Protein AF-A0AA46KGK0-F1 (afdb_monomer)

Sequence (86 aa):
MNMNSLLSFDSFITPRVITIIYWLSLFAVFVGGISVMFSGMGAAGFFAGLMVMVFGAISVRVYCELIMVIFRNNKYLKTISEKSQL

Structure (mmCIF, N/CA/C/O backbone):
data_AF-A0AA46KGK0-F1
#
_entry.id   AF-A0AA46KGK0-F1
#
loop_
_atom_site.group_PDB
_atom_site.id
_atom_site.type_symbol
_atom_site.label_atom_id
_atom_site.label_alt_id
_atom_site.label_comp_id
_atom_site.label_asym_id
_atom_site.label_entity_id
_atom_site.label_seq_id
_atom_site.pdbx_PDB_ins_code
_atom_site.Cartn_x
_atom_site.Cartn_y
_atom_site.Cartn_z
_atom_site.occupancy
_atom_site.B_iso_or_equiv
_atom_site.auth_seq_id
_atom_site.auth_comp_id
_atom_site.auth_asym_id
_atom_site.auth_atom_id
_atom_site.pdbx_PDB_model_num
ATOM 1 N N . MET A 1 1 ? -34.037 -11.096 2.007 1.00 41.59 1 MET A N 1
ATOM 2 C CA . MET A 1 1 ? -32.623 -11.402 2.321 1.00 41.59 1 MET A CA 1
ATOM 3 C C . MET A 1 1 ? -32.037 -10.175 2.999 1.00 41.59 1 MET A C 1
ATOM 5 O O . MET A 1 1 ? -31.995 -9.120 2.387 1.00 41.59 1 MET A O 1
ATOM 9 N N . ASN A 1 2 ? -31.773 -10.268 4.303 1.00 34.53 2 ASN A N 1
ATOM 10 C CA . ASN A 1 2 ? -31.575 -9.114 5.183 1.00 34.53 2 ASN A CA 1
ATOM 11 C C . ASN A 1 2 ? -30.113 -8.631 5.121 1.00 34.53 2 ASN A C 1
ATOM 13 O O . ASN A 1 2 ? -29.212 -9.356 5.530 1.00 34.53 2 ASN A O 1
ATOM 17 N N . MET A 1 3 ? -29.885 -7.416 4.615 1.00 54.47 3 MET A N 1
ATOM 18 C CA . MET A 1 3 ? -28.561 -6.817 4.356 1.00 54.47 3 MET A CA 1
ATOM 19 C C . MET A 1 3 ? -27.874 -6.240 5.610 1.00 54.47 3 MET A C 1
ATOM 21 O O . MET A 1 3 ? -26.930 -5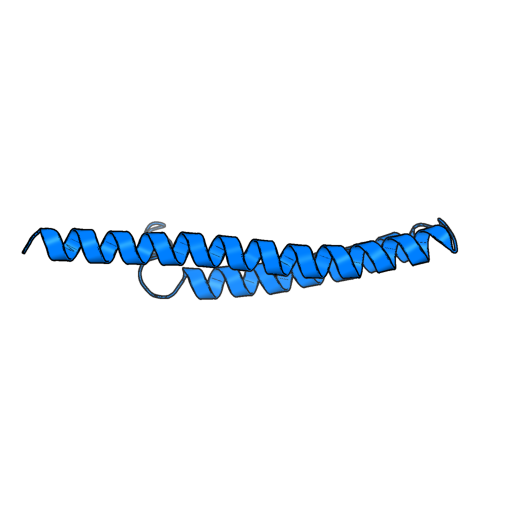.466 5.504 1.00 54.47 3 MET A O 1
ATOM 25 N N . ASN A 1 4 ? -28.325 -6.622 6.806 1.00 50.69 4 ASN A N 1
ATOM 26 C CA . ASN A 1 4 ? -27.915 -5.990 8.064 1.00 50.69 4 ASN A CA 1
ATOM 27 C C . ASN A 1 4 ? -26.955 -6.844 8.913 1.00 50.69 4 ASN A C 1
ATOM 29 O O . ASN A 1 4 ? -26.436 -6.364 9.914 1.00 50.69 4 ASN A O 1
ATOM 33 N N . SER A 1 5 ? -26.667 -8.088 8.513 1.00 47.53 5 SER A N 1
ATOM 34 C CA . SER A 1 5 ? -25.735 -8.976 9.231 1.00 47.53 5 SER A CA 1
ATOM 35 C C . SER A 1 5 ? -24.283 -8.887 8.747 1.00 47.53 5 SER A C 1
ATOM 37 O O . SER A 1 5 ? -23.382 -9.369 9.427 1.00 47.53 5 SER A O 1
ATOM 39 N N . LEU A 1 6 ? -24.020 -8.217 7.616 1.00 51.94 6 LEU A N 1
ATOM 40 C CA . LEU A 1 6 ? -22.649 -7.895 7.182 1.00 51.94 6 LEU A CA 1
ATOM 41 C C . LEU A 1 6 ? -22.041 -6.715 7.962 1.00 51.94 6 LEU A C 1
ATOM 43 O O . LEU A 1 6 ? -20.833 -6.497 7.907 1.00 51.94 6 LEU A O 1
ATOM 47 N N . LEU A 1 7 ? -22.867 -5.987 8.722 1.00 54.53 7 LEU A N 1
ATOM 48 C CA . LEU A 1 7 ? -22.461 -4.891 9.609 1.00 54.53 7 LEU A CA 1
ATOM 49 C C . LEU A 1 7 ? -22.287 -5.333 11.071 1.00 54.53 7 LEU A C 1
ATOM 51 O O . LEU A 1 7 ? -22.018 -4.506 11.938 1.00 54.53 7 LEU A O 1
ATOM 55 N N . SER A 1 8 ? -22.365 -6.635 11.361 1.00 49.75 8 SER A N 1
ATOM 56 C CA . SER A 1 8 ? -21.968 -7.209 12.653 1.00 49.75 8 SER A CA 1
ATOM 57 C C . SER A 1 8 ? -20.437 -7.323 12.728 1.00 49.75 8 SER A C 1
ATOM 59 O O . SER A 1 8 ? -19.870 -8.406 12.838 1.00 49.75 8 SER A O 1
ATOM 61 N N . PHE A 1 9 ? -19.759 -6.178 12.625 1.00 52.19 9 PHE A N 1
ATOM 62 C CA . PHE A 1 9 ? -18.306 -5.995 12.516 1.00 52.19 9 PHE A CA 1
ATOM 63 C C . PHE A 1 9 ? -17.531 -6.252 13.823 1.00 52.19 9 PHE A C 1
ATOM 65 O O . PHE A 1 9 ? -16.437 -5.721 14.012 1.00 52.19 9 PHE A O 1
ATOM 72 N N . ASP A 1 10 ? -18.087 -7.010 14.768 1.00 56.00 10 ASP A N 1
ATOM 73 C CA . ASP A 1 10 ? -17.725 -6.778 16.166 1.00 56.00 10 ASP A CA 1
ATOM 74 C C . 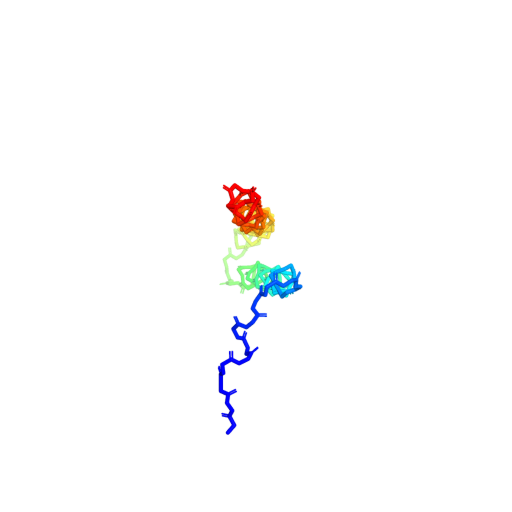ASP A 1 10 ? -16.489 -7.559 16.651 1.00 56.00 10 ASP A C 1
ATOM 76 O O . ASP A 1 10 ? -15.654 -6.982 17.345 1.00 56.00 10 ASP A O 1
ATOM 80 N N . SER A 1 11 ? -16.212 -8.793 16.203 1.00 48.31 11 SER A N 1
ATOM 81 C CA . SER A 1 11 ? -15.088 -9.538 16.816 1.00 48.31 11 SER A CA 1
ATOM 82 C C . SER A 1 11 ? -13.930 -9.955 15.900 1.00 48.31 11 SER A C 1
ATOM 84 O O . SER A 1 11 ? -12.786 -9.904 16.344 1.00 48.31 11 SER A O 1
ATOM 86 N N . PHE A 1 12 ? -14.130 -10.198 14.597 1.00 52.59 12 PHE A N 1
ATOM 87 C CA . PHE A 1 12 ? -13.048 -10.762 13.754 1.00 52.59 12 PHE A CA 1
ATOM 88 C C . PHE A 1 12 ? -12.895 -10.179 12.338 1.00 52.59 12 PHE A C 1
ATOM 90 O O . PHE A 1 12 ? -11.964 -10.546 11.621 1.00 52.59 12 PHE A O 1
ATOM 97 N N . ILE A 1 13 ? -13.769 -9.261 11.917 1.00 62.00 13 ILE A N 1
ATOM 98 C CA . ILE A 1 13 ? -13.822 -8.814 10.514 1.00 62.00 13 ILE A CA 1
ATOM 99 C C . ILE A 1 13 ? -12.729 -7.784 10.204 1.00 62.00 13 ILE A C 1
ATOM 101 O O . ILE A 1 13 ? -12.034 -7.917 9.201 1.00 62.00 13 ILE A O 1
ATOM 105 N N . THR A 1 14 ? -12.498 -6.811 11.086 1.00 71.50 14 THR A N 1
ATOM 106 C CA . THR A 1 14 ? -11.508 -5.744 10.874 1.00 71.50 14 THR A CA 1
ATOM 107 C C . THR A 1 14 ? -10.090 -6.240 10.542 1.00 71.50 14 THR A C 1
ATOM 109 O O . THR A 1 14 ? -9.562 -5.812 9.516 1.00 71.50 14 THR A O 1
ATOM 112 N N . PRO A 1 15 ? -9.461 -7.158 11.311 1.00 68.38 15 PRO A N 1
ATOM 113 C CA . PRO A 1 15 ? -8.117 -7.636 10.967 1.00 68.38 15 PRO A CA 1
ATOM 114 C C . PRO A 1 15 ? -8.084 -8.416 9.640 1.00 68.38 15 PRO A C 1
ATOM 116 O O . PRO A 1 15 ? -7.122 -8.311 8.877 1.00 68.38 15 PRO A O 1
ATOM 119 N N . ARG A 1 16 ? -9.149 -9.160 9.315 1.00 77.88 16 ARG A N 1
ATOM 120 C CA . ARG A 1 16 ? -9.244 -9.946 8.074 1.00 77.88 16 ARG A CA 1
ATOM 121 C C . ARG A 1 16 ? -9.471 -9.075 6.833 1.00 77.88 16 ARG A C 1
ATOM 123 O O . ARG A 1 16 ? -8.937 -9.363 5.771 1.00 77.88 16 ARG A O 1
ATOM 130 N N . VAL A 1 17 ? -10.230 -7.990 6.959 1.00 83.00 17 VAL A N 1
ATOM 131 C CA . VAL A 1 17 ? -10.451 -7.031 5.865 1.00 83.00 17 VAL A CA 1
ATOM 132 C C . VAL A 1 17 ? -9.174 -6.246 5.563 1.00 83.00 17 VAL A C 1
ATOM 134 O O . VAL A 1 17 ? -8.800 -6.118 4.399 1.00 83.00 17 VAL A O 1
ATOM 137 N N . ILE A 1 18 ? -8.460 -5.776 6.593 1.00 83.12 18 ILE A N 1
ATOM 138 C CA . ILE A 1 18 ? -7.212 -5.021 6.399 1.00 83.12 18 ILE A CA 1
ATOM 139 C C . ILE A 1 18 ? -6.138 -5.890 5.735 1.00 83.12 18 ILE A C 1
ATOM 141 O O . ILE A 1 18 ? -5.429 -5.413 4.856 1.00 83.12 18 ILE A O 1
ATOM 145 N N . THR A 1 19 ? -6.044 -7.174 6.089 1.00 84.25 19 THR A N 1
ATOM 146 C CA . THR A 1 19 ? -5.093 -8.099 5.446 1.00 84.25 19 THR A CA 1
ATOM 147 C C . THR A 1 19 ? -5.390 -8.323 3.958 1.00 84.25 19 THR A C 1
ATOM 149 O O . THR A 1 19 ? -4.452 -8.380 3.164 1.00 84.25 19 THR A O 1
ATOM 152 N N . ILE A 1 20 ? -6.664 -8.362 3.549 1.00 87.62 20 ILE A N 1
ATOM 153 C CA . ILE A 1 20 ? -7.054 -8.415 2.126 1.00 87.62 20 ILE A CA 1
ATOM 154 C C . ILE A 1 20 ? -6.649 -7.121 1.404 1.00 87.62 20 ILE A C 1
ATOM 156 O O . ILE A 1 20 ? -6.035 -7.177 0.338 1.00 87.62 20 ILE A O 1
ATOM 160 N N . ILE A 1 21 ? -6.943 -5.957 1.996 1.00 89.00 21 ILE A N 1
ATOM 161 C CA . ILE A 1 21 ? -6.582 -4.648 1.427 1.00 89.00 21 ILE A CA 1
ATOM 162 C C . ILE A 1 21 ? -5.061 -4.495 1.318 1.00 89.00 21 ILE A C 1
ATOM 164 O O . ILE A 1 21 ? -4.578 -3.984 0.309 1.00 89.00 21 ILE A O 1
ATOM 168 N N . TYR A 1 22 ? -4.303 -4.961 2.314 1.00 89.12 22 TYR A N 1
ATOM 169 C CA . TYR A 1 22 ? -2.841 -4.950 2.297 1.00 89.12 22 TYR A CA 1
ATOM 170 C C . TYR A 1 22 ? -2.296 -5.700 1.082 1.00 89.12 22 TYR A C 1
ATOM 172 O O . TYR A 1 22 ? -1.492 -5.155 0.329 1.00 89.12 22 TYR A O 1
ATOM 180 N N . TRP A 1 23 ? -2.766 -6.929 0.858 1.00 90.19 23 TRP A N 1
ATOM 181 C CA . TRP A 1 23 ? -2.313 -7.745 -0.267 1.00 90.19 23 TRP A CA 1
ATOM 182 C C . TRP A 1 23 ? -2.702 -7.127 -1.616 1.00 90.19 23 TRP A C 1
ATOM 184 O O . TRP A 1 23 ? -1.876 -7.074 -2.525 1.00 90.19 23 TRP A O 1
ATOM 194 N N . LEU A 1 24 ? -3.920 -6.583 -1.724 1.00 91.88 24 LEU A N 1
ATOM 195 C CA . LEU A 1 24 ? -4.384 -5.882 -2.924 1.00 91.88 24 LEU A CA 1
ATOM 196 C C . LEU A 1 24 ? -3.556 -4.621 -3.211 1.00 91.88 24 LEU A C 1
ATOM 198 O O . LEU A 1 24 ? -3.169 -4.380 -4.351 1.00 91.88 24 LEU A O 1
ATOM 202 N N . SER A 1 25 ? -3.253 -3.835 -2.178 1.00 92.06 25 SER A N 1
ATOM 203 C CA . SER A 1 25 ? -2.460 -2.606 -2.295 1.00 92.06 25 SER A CA 1
ATOM 204 C C . SER A 1 25 ? -1.011 -2.916 -2.661 1.00 92.06 25 SER A C 1
ATOM 206 O O . SER A 1 25 ? -0.428 -2.239 -3.504 1.00 92.06 25 SER A O 1
ATOM 208 N N . LEU A 1 26 ? -0.436 -3.973 -2.080 1.00 91.62 26 LEU A N 1
ATOM 209 C CA . LEU A 1 26 ? 0.898 -4.451 -2.433 1.00 91.62 26 LEU A CA 1
ATOM 210 C C . LEU A 1 26 ? 0.951 -4.899 -3.901 1.00 91.62 26 LEU A C 1
ATOM 212 O O . LEU A 1 26 ? 1.884 -4.540 -4.617 1.00 91.62 26 LEU A O 1
ATOM 216 N N . PHE A 1 27 ? -0.071 -5.623 -4.365 1.00 95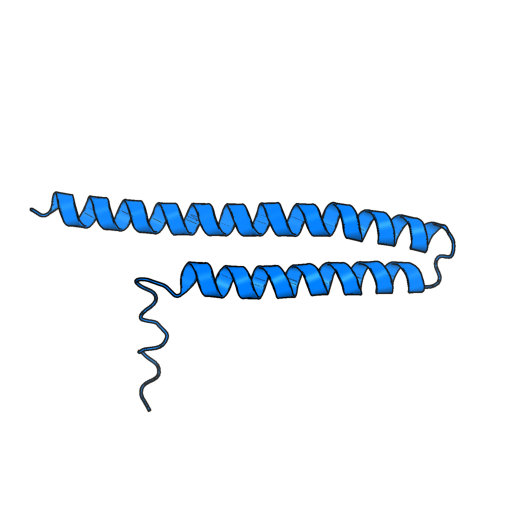.00 27 PHE A N 1
ATOM 217 C CA . PHE A 1 27 ? -0.196 -6.016 -5.768 1.00 95.00 27 PHE A CA 1
ATOM 218 C C . PHE A 1 27 ? -0.338 -4.797 -6.690 1.00 95.00 27 PHE A C 1
ATOM 220 O O . PHE A 1 27 ? 0.327 -4.729 -7.721 1.00 95.00 27 PHE A O 1
ATOM 227 N N . ALA A 1 28 ? -1.130 -3.796 -6.298 1.00 93.50 28 ALA A N 1
ATOM 228 C CA . ALA A 1 28 ? -1.285 -2.555 -7.051 1.00 93.50 28 ALA A CA 1
ATOM 229 C C . ALA A 1 28 ? 0.033 -1.773 -7.166 1.00 93.50 28 ALA A C 1
ATOM 231 O O . ALA A 1 28 ? 0.360 -1.296 -8.248 1.00 93.50 28 ALA A O 1
ATOM 232 N N . VAL A 1 29 ? 0.823 -1.682 -6.090 1.00 93.56 29 VAL A N 1
ATOM 233 C CA . VAL A 1 29 ? 2.160 -1.061 -6.129 1.00 93.56 29 VAL A CA 1
ATOM 234 C C . VAL A 1 29 ? 3.113 -1.858 -7.016 1.00 93.56 29 VAL A C 1
ATOM 236 O O . VAL A 1 29 ? 3.884 -1.265 -7.766 1.00 93.56 29 VAL A O 1
ATOM 239 N N . PHE A 1 30 ? 3.056 -3.190 -6.966 1.00 92.94 30 PHE A N 1
ATOM 240 C CA . PHE A 1 30 ? 3.895 -4.052 -7.796 1.00 92.94 30 PHE A CA 1
ATOM 241 C C . PHE A 1 30 ? 3.596 -3.867 -9.291 1.00 92.94 30 PHE A C 1
ATOM 243 O O . PHE A 1 30 ? 4.498 -3.581 -10.078 1.00 92.94 30 PHE A O 1
ATOM 250 N N . VAL A 1 31 ? 2.319 -3.948 -9.674 1.00 94.31 31 VAL A N 1
ATOM 251 C CA . VAL A 1 31 ? 1.872 -3.729 -11.058 1.00 94.31 31 VAL A CA 1
ATOM 252 C C . VAL A 1 31 ? 2.113 -2.280 -11.485 1.00 94.31 31 VAL A C 1
ATOM 254 O O . VAL A 1 31 ? 2.582 -2.043 -12.596 1.00 94.31 31 VAL A O 1
ATOM 257 N N . GLY A 1 32 ? 1.863 -1.315 -10.597 1.00 91.25 32 GLY A N 1
ATOM 258 C CA . GLY A 1 32 ? 2.125 0.105 -10.818 1.00 91.25 32 GLY A CA 1
ATOM 259 C C . GLY A 1 32 ? 3.601 0.378 -11.104 1.00 91.25 32 GLY A C 1
ATOM 260 O O . GLY A 1 32 ? 3.928 0.985 -12.121 1.00 91.25 32 GLY A O 1
ATOM 261 N N . GLY A 1 33 ? 4.502 -0.153 -10.278 1.00 90.62 33 GLY A N 1
ATOM 262 C CA . GLY A 1 33 ? 5.947 -0.061 -10.482 1.00 90.62 33 GLY A CA 1
ATOM 263 C C . GLY A 1 33 ? 6.379 -0.615 -11.838 1.00 90.62 33 GLY A C 1
ATOM 264 O O . GLY A 1 33 ? 7.028 0.092 -12.604 1.00 90.62 33 GLY A O 1
ATOM 265 N N . ILE A 1 34 ? 5.927 -1.825 -12.185 1.00 90.69 34 ILE A N 1
ATOM 266 C CA . ILE A 1 34 ? 6.201 -2.442 -13.493 1.00 90.69 34 ILE A CA 1
ATOM 267 C C . ILE A 1 34 ? 5.656 -1.573 -14.632 1.00 90.69 34 ILE A C 1
ATOM 269 O O . ILE A 1 34 ? 6.372 -1.298 -15.591 1.00 90.69 34 ILE A O 1
ATOM 273 N N . SER A 1 35 ? 4.420 -1.084 -14.528 1.00 90.88 35 SER A N 1
ATOM 274 C CA . SER A 1 35 ? 3.816 -0.252 -15.574 1.00 90.88 35 SER A CA 1
ATOM 275 C C . SER A 1 35 ? 4.591 1.051 -15.814 1.00 90.88 35 SER A C 1
ATOM 277 O O . SER A 1 35 ? 4.766 1.455 -16.963 1.00 90.88 35 SER A O 1
ATOM 279 N N . VAL A 1 36 ? 5.153 1.655 -14.760 1.00 89.19 36 VAL A N 1
ATOM 280 C CA . VAL A 1 36 ? 6.035 2.829 -14.867 1.00 89.19 36 VAL A CA 1
ATOM 281 C C . VAL A 1 36 ? 7.363 2.461 -15.535 1.00 89.19 36 VAL A C 1
ATOM 283 O O . VAL A 1 36 ? 7.841 3.219 -16.381 1.00 89.19 36 VAL A O 1
ATOM 286 N N . MET A 1 37 ? 7.926 1.283 -15.247 1.00 86.81 37 MET A N 1
ATOM 287 C CA . MET A 1 37 ? 9.153 0.806 -15.904 1.00 86.81 37 MET A CA 1
ATOM 288 C C . MET A 1 37 ? 8.953 0.579 -17.411 1.00 86.81 37 MET A C 1
ATOM 290 O O . MET A 1 37 ? 9.860 0.860 -18.191 1.00 86.81 37 MET A O 1
ATOM 294 N N . PHE A 1 38 ? 7.763 0.136 -17.833 1.00 86.25 38 PHE A N 1
ATOM 295 C CA . PHE A 1 38 ? 7.408 -0.085 -19.243 1.00 86.25 38 PHE A CA 1
ATOM 296 C C . PHE A 1 38 ? 6.768 1.133 -19.939 1.00 86.25 38 PHE A C 1
ATOM 298 O O . PHE A 1 38 ? 6.396 1.040 -21.106 1.00 86.25 38 PHE A O 1
ATOM 305 N N . SER A 1 39 ? 6.685 2.293 -19.281 1.00 83.25 39 SER A N 1
ATOM 306 C CA . SER A 1 39 ? 6.042 3.508 -19.821 1.00 83.25 39 SER A CA 1
ATOM 307 C C . SER A 1 39 ? 6.789 4.195 -20.980 1.00 83.25 39 SER A C 1
ATOM 309 O O . SER A 1 39 ? 6.320 5.199 -21.508 1.00 83.25 39 SER A O 1
ATOM 311 N N . GLY A 1 40 ? 7.953 3.681 -21.393 1.00 78.12 40 GLY A N 1
ATOM 312 C CA . GLY A 1 40 ? 8.721 4.218 -22.523 1.00 78.12 40 GLY A CA 1
ATOM 313 C C . GLY A 1 40 ? 9.687 5.360 -22.177 1.00 78.12 40 GLY A C 1
ATOM 314 O O . GLY A 1 40 ? 10.391 5.836 -23.061 1.00 78.12 40 GLY A O 1
ATOM 315 N N . MET A 1 41 ? 9.814 5.755 -20.903 1.00 78.00 41 MET A N 1
ATOM 316 C CA . MET A 1 41 ? 10.784 6.773 -20.440 1.00 78.00 41 MET A CA 1
ATOM 317 C C . MET A 1 41 ? 12.257 6.293 -20.403 1.00 78.00 41 MET A C 1
ATOM 319 O O . MET A 1 41 ? 13.115 6.957 -19.816 1.00 78.00 41 MET A O 1
ATOM 323 N N . GLY A 1 42 ? 12.584 5.137 -20.991 1.00 82.88 42 GLY A N 1
ATOM 324 C CA . GLY A 1 42 ? 13.942 4.581 -20.997 1.00 82.88 42 GLY A CA 1
ATOM 325 C C . GLY A 1 42 ? 14.512 4.363 -19.586 1.00 82.88 42 GLY A C 1
ATOM 326 O O . GLY A 1 42 ? 13.806 3.926 -18.676 1.00 82.88 42 GLY A O 1
ATOM 327 N N . ALA A 1 43 ? 15.794 4.691 -19.383 1.00 83.25 43 ALA A N 1
ATOM 328 C CA . ALA A 1 43 ? 16.480 4.510 -18.097 1.00 83.25 43 ALA A CA 1
ATOM 329 C C . ALA A 1 43 ? 15.840 5.305 -16.939 1.00 83.25 43 ALA A C 1
ATOM 331 O O . ALA A 1 43 ? 15.853 4.847 -15.795 1.00 83.25 43 ALA A O 1
ATOM 332 N N . ALA A 1 44 ? 15.233 6.462 -17.230 1.00 85.75 44 ALA A N 1
ATOM 333 C CA . ALA A 1 44 ? 14.540 7.272 -16.230 1.00 85.75 44 ALA A CA 1
ATOM 334 C C . ALA A 1 44 ? 13.248 6.596 -15.738 1.00 85.75 44 ALA A C 1
ATOM 336 O O . ALA A 1 44 ? 12.976 6.597 -14.539 1.00 85.75 44 ALA A O 1
ATOM 337 N N . GLY A 1 45 ? 12.492 5.960 -16.641 1.00 86.88 45 GLY A N 1
ATOM 338 C CA . GLY A 1 45 ? 11.290 5.192 -16.292 1.00 86.88 45 GLY A CA 1
ATOM 339 C C . GLY A 1 45 ? 11.604 3.971 -15.430 1.00 86.88 45 GLY A C 1
ATOM 340 O O . GLY A 1 45 ? 10.894 3.691 -14.465 1.00 86.88 45 GLY A O 1
ATOM 341 N N . PHE A 1 46 ? 12.719 3.292 -15.717 1.00 87.19 46 PHE A N 1
ATOM 342 C CA . PHE A 1 46 ? 13.197 2.173 -14.905 1.00 87.19 46 PHE A CA 1
ATOM 343 C C . PHE A 1 46 ? 13.522 2.610 -13.468 1.00 87.19 46 PHE A C 1
ATOM 345 O O . PHE A 1 46 ? 13.036 2.004 -12.514 1.00 87.19 46 PHE A O 1
ATOM 352 N N . PHE A 1 47 ? 14.284 3.698 -13.303 1.00 89.88 47 PHE A N 1
ATOM 353 C CA . PHE A 1 47 ? 14.622 4.239 -11.981 1.00 89.88 47 PHE A CA 1
ATOM 354 C C . PHE A 1 47 ? 13.390 4.753 -11.226 1.00 89.88 47 PHE A C 1
ATOM 356 O O . PHE A 1 47 ? 13.247 4.497 -10.030 1.00 89.88 47 PHE A O 1
ATOM 363 N N . ALA A 1 48 ? 12.477 5.436 -11.921 1.00 89.88 48 ALA A N 1
ATOM 364 C CA . ALA A 1 48 ? 11.231 5.925 -11.339 1.00 89.88 48 ALA A CA 1
ATOM 365 C C . ALA A 1 48 ? 10.337 4.772 -10.861 1.00 89.88 48 ALA A C 1
ATOM 367 O O . ALA A 1 48 ? 9.835 4.814 -9.740 1.00 89.88 48 ALA A O 1
ATOM 368 N N . GLY A 1 49 ? 10.184 3.715 -11.662 1.00 90.88 49 GLY A N 1
ATOM 369 C CA . GLY A 1 49 ? 9.412 2.536 -11.273 1.00 90.88 49 GLY A CA 1
ATOM 370 C C . GLY A 1 49 ? 10.015 1.805 -10.072 1.00 90.88 49 GLY A C 1
ATOM 371 O O . GLY A 1 49 ? 9.281 1.418 -9.164 1.00 90.88 49 GLY A O 1
ATOM 372 N N . LEU A 1 50 ? 11.348 1.713 -9.999 1.00 90.94 50 LEU A N 1
ATOM 373 C CA . LEU A 1 50 ? 12.055 1.144 -8.847 1.00 90.94 50 LEU A CA 1
ATOM 374 C C . LEU A 1 50 ? 11.798 1.974 -7.576 1.00 90.94 50 LEU A C 1
ATOM 376 O O . LEU A 1 50 ? 11.440 1.421 -6.535 1.00 90.94 50 LEU A O 1
ATOM 380 N N . MET A 1 51 ? 11.873 3.305 -7.672 1.00 92.25 51 MET A N 1
ATOM 381 C CA . MET A 1 51 ? 11.539 4.207 -6.563 1.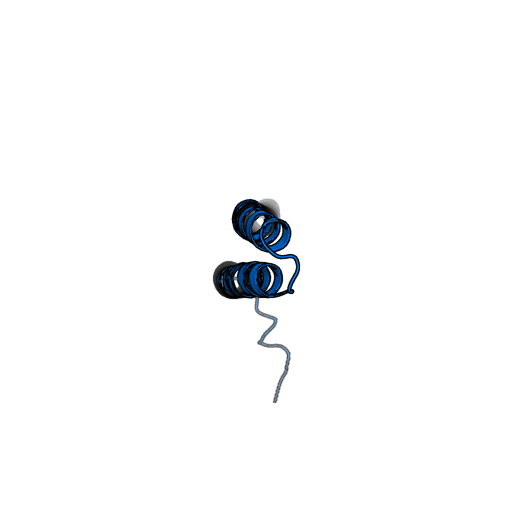00 92.25 51 MET A CA 1
ATOM 382 C C . MET A 1 51 ? 10.078 4.064 -6.123 1.00 92.25 51 MET A C 1
ATOM 384 O O . MET A 1 51 ? 9.814 3.980 -4.924 1.00 92.25 51 MET A O 1
ATOM 388 N N . VAL A 1 52 ? 9.136 3.970 -7.066 1.00 91.12 52 VAL A N 1
ATOM 389 C CA . VAL A 1 52 ? 7.707 3.760 -6.777 1.00 91.12 52 VAL A CA 1
ATOM 390 C C . VAL A 1 52 ? 7.468 2.419 -6.086 1.00 91.12 52 VAL A C 1
ATOM 392 O O . VAL A 1 52 ? 6.666 2.363 -5.158 1.00 91.12 52 VAL A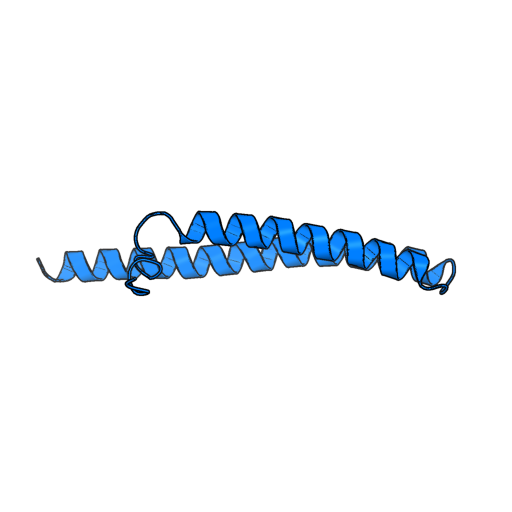 O 1
ATOM 395 N N . MET A 1 53 ? 8.176 1.353 -6.465 1.00 91.62 53 MET A N 1
ATOM 396 C CA . MET A 1 53 ? 8.058 0.067 -5.773 1.00 91.62 53 MET A CA 1
ATOM 397 C C . MET A 1 53 ? 8.548 0.146 -4.327 1.00 91.62 53 MET A C 1
ATOM 399 O O . MET A 1 53 ? 7.857 -0.337 -3.430 1.00 91.62 53 MET A O 1
ATOM 403 N N . VAL A 1 54 ? 9.708 0.766 -4.082 1.00 93.12 54 VAL A N 1
ATOM 404 C CA . VAL A 1 54 ? 10.267 0.876 -2.725 1.00 93.12 54 VAL A CA 1
ATOM 405 C C . VAL A 1 54 ? 9.405 1.791 -1.859 1.00 93.12 54 VAL A C 1
ATOM 407 O O . VAL A 1 54 ? 8.913 1.363 -0.813 1.00 93.12 54 VAL A O 1
ATOM 410 N N . PHE A 1 55 ? 9.169 3.029 -2.299 1.00 94.12 55 PHE A N 1
ATOM 411 C CA . PHE A 1 55 ? 8.365 3.986 -1.540 1.00 94.12 55 PHE A CA 1
ATOM 412 C C . PHE A 1 55 ? 6.915 3.528 -1.411 1.00 94.12 55 PHE A C 1
ATOM 414 O O . PHE A 1 55 ? 6.363 3.588 -0.317 1.00 94.12 55 PHE A O 1
ATOM 421 N N . GLY A 1 56 ? 6.316 2.995 -2.477 1.00 92.50 56 GLY A N 1
ATOM 422 C CA . GLY A 1 56 ? 4.949 2.482 -2.460 1.00 92.50 56 GLY A CA 1
ATOM 423 C C . GLY A 1 56 ? 4.774 1.313 -1.492 1.00 92.50 56 GLY A C 1
ATOM 424 O O . GLY A 1 56 ? 3.813 1.302 -0.726 1.00 92.50 56 GLY A O 1
ATOM 425 N N . ALA A 1 57 ? 5.715 0.362 -1.448 1.00 91.94 57 ALA A N 1
ATOM 426 C CA . ALA A 1 57 ? 5.642 -0.760 -0.512 1.00 91.94 57 ALA A CA 1
ATOM 427 C C . ALA A 1 57 ? 5.760 -0.296 0.949 1.00 91.94 57 ALA A C 1
ATOM 429 O O . ALA A 1 57 ? 5.022 -0.779 1.814 1.00 91.94 57 ALA A O 1
ATOM 430 N N . ILE A 1 58 ? 6.645 0.670 1.223 1.00 94.88 58 ILE A N 1
ATOM 431 C CA . ILE A 1 58 ? 6.783 1.281 2.553 1.00 94.88 58 ILE A CA 1
ATOM 432 C C . ILE A 1 58 ? 5.498 2.026 2.924 1.00 94.88 58 ILE A C 1
ATOM 434 O O . ILE A 1 58 ? 4.954 1.800 4.005 1.00 94.88 58 ILE A O 1
ATOM 438 N N . SER A 1 59 ? 4.96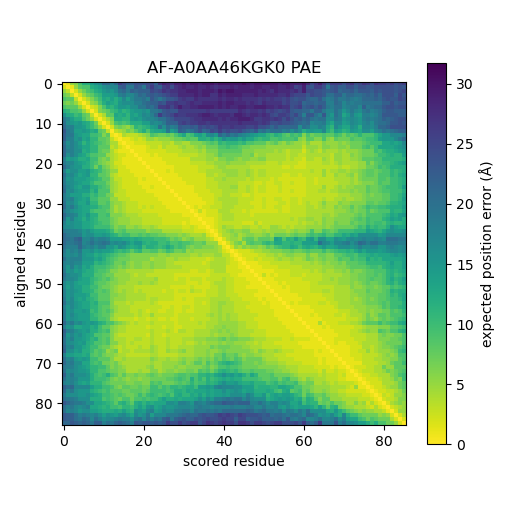8 2.859 2.024 1.00 92.56 59 SER A N 1
ATOM 439 C CA . SER A 1 59 ? 3.722 3.594 2.247 1.00 92.56 59 SER A CA 1
ATOM 440 C C . SER A 1 59 ? 2.560 2.651 2.547 1.00 92.56 59 SER A C 1
ATOM 442 O O . SER A 1 59 ? 1.858 2.872 3.529 1.00 92.56 59 SER A O 1
ATOM 444 N N . VAL A 1 60 ? 2.385 1.568 1.782 1.00 91.56 60 VAL A N 1
ATOM 445 C CA . VAL A 1 60 ? 1.326 0.571 2.030 1.00 91.56 60 VAL A CA 1
ATOM 446 C C . VAL A 1 60 ? 1.433 -0.026 3.434 1.00 91.56 60 VAL A C 1
ATOM 448 O O . VAL A 1 60 ? 0.408 -0.175 4.104 1.00 91.56 60 VAL A O 1
ATOM 451 N N . ARG A 1 61 ? 2.649 -0.325 3.912 1.00 91.06 61 ARG A N 1
ATOM 452 C CA . ARG A 1 61 ? 2.853 -0.820 5.283 1.00 91.06 61 ARG A CA 1
ATOM 453 C C . ARG A 1 61 ? 2.460 0.212 6.331 1.00 91.06 61 ARG A C 1
ATOM 455 O O . ARG A 1 61 ? 1.655 -0.112 7.200 1.00 91.06 61 ARG A O 1
ATOM 462 N N . VAL A 1 62 ? 2.963 1.441 6.211 1.00 94.06 62 VAL A N 1
ATOM 463 C CA . VAL A 1 62 ? 2.670 2.525 7.163 1.00 94.06 62 VAL A CA 1
ATOM 464 C C . VAL A 1 62 ? 1.168 2.821 7.206 1.00 94.06 62 VAL A C 1
ATOM 466 O O . VAL A 1 62 ? 0.583 2.887 8.285 1.00 94.06 62 VAL A O 1
ATOM 469 N N . TYR A 1 63 ? 0.512 2.923 6.047 1.00 89.50 63 TYR A N 1
ATOM 470 C CA . TYR A 1 63 ? -0.934 3.148 5.973 1.00 89.50 63 TYR A CA 1
ATOM 471 C C . TYR A 1 63 ? -1.735 2.004 6.605 1.00 89.50 63 TYR A C 1
ATOM 473 O O . TYR A 1 63 ? -2.646 2.265 7.393 1.00 89.50 63 TYR A O 1
ATOM 481 N N . CYS A 1 64 ? -1.399 0.743 6.310 1.00 88.12 64 CYS A N 1
ATOM 482 C CA . CYS A 1 64 ? -2.086 -0.401 6.919 1.00 88.12 64 CYS A CA 1
ATOM 483 C C . CYS A 1 64 ? -1.914 -0.435 8.442 1.00 88.12 64 CYS A C 1
ATOM 485 O O . CYS A 1 64 ? -2.867 -0.742 9.161 1.00 88.12 64 CYS A O 1
ATOM 487 N N . GLU A 1 65 ? -0.722 -0.110 8.942 1.00 87.94 65 GLU A N 1
ATOM 488 C CA . GLU A 1 65 ? -0.425 -0.096 10.373 1.00 87.94 65 GLU A CA 1
ATOM 489 C C . GLU A 1 65 ? -1.189 1.020 11.099 1.00 87.94 65 GLU A C 1
ATOM 491 O O . GLU A 1 65 ? -1.821 0.756 12.124 1.00 87.94 65 GLU A O 1
ATOM 496 N N . LEU A 1 66 ? -1.262 2.224 10.518 1.00 89.88 66 LEU A N 1
ATOM 497 C CA . LEU A 1 66 ? -2.074 3.328 11.046 1.00 89.88 66 LEU A CA 1
ATOM 498 C C . LEU A 1 66 ? -3.563 2.964 11.128 1.00 89.88 66 LEU A C 1
ATOM 500 O O . LEU A 1 66 ? -4.198 3.196 12.159 1.00 89.88 66 LEU A O 1
ATOM 504 N N . ILE A 1 67 ? -4.115 2.341 10.082 1.00 85.62 67 ILE A N 1
ATOM 505 C CA . ILE A 1 67 ? -5.514 1.891 10.075 1.00 85.62 67 ILE A CA 1
ATOM 506 C C . ILE A 1 67 ? -5.745 0.861 11.190 1.00 85.62 67 ILE A C 1
ATOM 508 O O . ILE A 1 67 ? -6.691 0.999 11.971 1.00 85.62 67 ILE A O 1
ATOM 512 N N . MET A 1 68 ? -4.868 -0.142 11.320 1.00 84.38 68 MET A N 1
ATOM 513 C CA . MET A 1 68 ? -4.962 -1.136 12.397 1.00 84.38 68 MET A CA 1
ATOM 514 C C . MET A 1 68 ? -4.902 -0.498 13.787 1.00 84.38 68 MET A C 1
ATOM 516 O O . MET A 1 68 ? -5.675 -0.887 14.664 1.00 84.38 68 MET A O 1
ATOM 520 N N . VAL A 1 69 ? -4.024 0.486 13.997 1.00 86.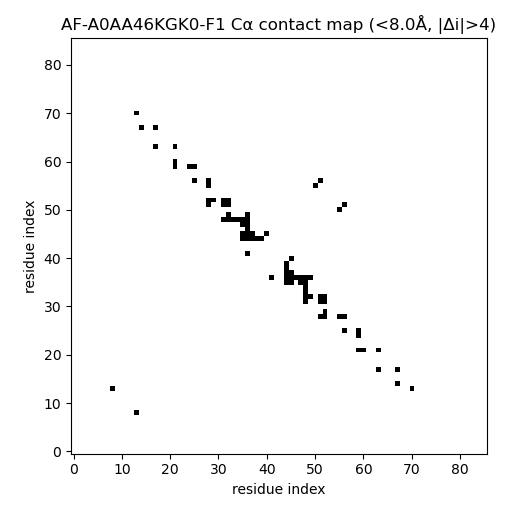62 69 VAL A N 1
ATOM 521 C CA . VAL A 1 69 ? -3.892 1.196 15.277 1.00 86.62 69 VAL A CA 1
ATOM 522 C C . VAL A 1 69 ? -5.177 1.943 15.637 1.00 86.62 69 VAL A C 1
ATOM 524 O O . VAL A 1 69 ? -5.638 1.823 16.774 1.00 86.62 69 VAL A O 1
ATOM 527 N N . ILE A 1 70 ? -5.797 2.650 14.686 1.00 85.00 70 ILE A N 1
ATOM 528 C CA . ILE A 1 70 ? -7.062 3.373 14.912 1.00 85.00 70 ILE A CA 1
ATOM 529 C C . ILE A 1 70 ? -8.177 2.396 15.302 1.00 85.00 70 ILE A C 1
ATOM 531 O O . ILE A 1 70 ? -8.876 2.601 16.296 1.00 85.00 70 ILE A O 1
ATOM 535 N N . PHE A 1 71 ? -8.316 1.293 14.566 1.00 79.31 71 PHE A N 1
ATOM 536 C CA . PHE A 1 71 ? -9.319 0.278 14.880 1.00 79.31 71 PHE A CA 1
ATOM 537 C C . PHE A 1 71 ? -9.081 -0.390 16.233 1.00 79.31 71 PHE A C 1
ATOM 539 O O . PHE A 1 71 ? -10.033 -0.639 16.977 1.00 79.31 71 PHE A O 1
ATOM 546 N N . ARG A 1 72 ? -7.818 -0.658 16.571 1.00 77.06 72 ARG A N 1
ATOM 547 C CA . ARG A 1 72 ? -7.444 -1.199 17.875 1.00 77.06 72 ARG A CA 1
ATOM 548 C C . ARG A 1 72 ? -7.818 -0.227 18.999 1.00 77.06 72 ARG A C 1
ATOM 550 O O . ARG A 1 72 ? -8.380 -0.663 19.998 1.00 77.06 72 ARG A O 1
ATOM 557 N N . ASN A 1 73 ? -7.580 1.073 18.819 1.00 83.44 73 ASN A N 1
ATOM 558 C CA . ASN A 1 73 ? -7.974 2.100 19.785 1.00 83.44 73 ASN A CA 1
ATOM 559 C C . ASN A 1 73 ? -9.500 2.151 19.987 1.00 83.44 73 ASN A C 1
ATOM 561 O O . ASN A 1 73 ? -9.977 2.110 21.117 1.00 83.44 73 ASN A O 1
ATOM 565 N N . ASN A 1 74 ? -10.276 2.119 18.899 1.00 81.12 74 ASN A N 1
ATOM 566 C CA . ASN A 1 74 ? -11.741 2.085 18.979 1.00 81.12 74 ASN A CA 1
ATOM 567 C C . ASN A 1 74 ? -12.265 0.881 19.778 1.00 81.12 74 ASN A C 1
ATOM 569 O O . ASN A 1 74 ? -13.219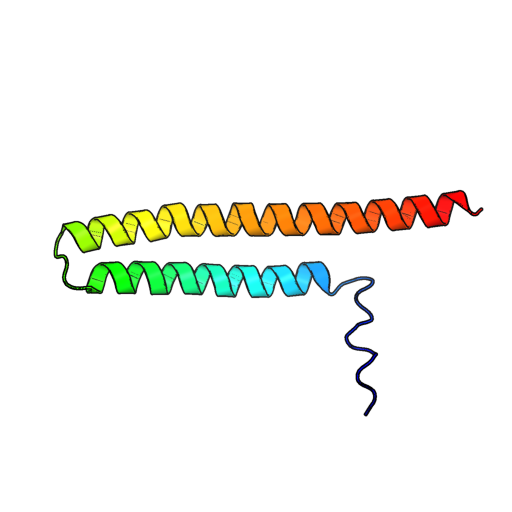 1.024 20.545 1.00 81.12 74 ASN A O 1
ATOM 573 N N . LYS A 1 75 ? -11.632 -0.294 19.648 1.00 75.06 75 LYS A N 1
ATOM 574 C CA . LYS A 1 75 ? -11.978 -1.462 20.475 1.00 75.06 75 LYS A CA 1
ATOM 575 C C . LYS A 1 75 ? -11.662 -1.234 21.956 1.00 75.06 75 LYS A C 1
ATOM 577 O O . LYS A 1 75 ? -12.515 -1.517 22.790 1.00 75.06 75 LYS A O 1
ATOM 582 N N . TYR A 1 76 ? -10.489 -0.682 22.280 1.00 76.44 76 TYR A N 1
ATOM 583 C CA . TYR A 1 76 ? -10.122 -0.363 23.666 1.00 76.44 76 TYR A CA 1
ATOM 584 C C . TYR A 1 76 ? -11.102 0.623 24.323 1.00 76.44 76 TYR A C 1
ATOM 586 O O . TYR A 1 76 ? -11.521 0.394 25.457 1.00 76.44 76 TYR A O 1
ATOM 594 N N . LEU A 1 77 ? -11.516 1.675 23.609 1.00 74.81 77 LEU A N 1
ATOM 595 C CA . LEU A 1 77 ? -12.489 2.656 24.106 1.00 74.81 77 LEU A CA 1
ATOM 596 C C . LEU A 1 77 ? -13.862 2.027 24.386 1.00 74.81 77 LEU A C 1
ATOM 598 O O . LEU A 1 77 ? -14.453 2.295 25.433 1.00 74.81 77 LEU A O 1
ATOM 602 N N . LYS A 1 78 ? -14.340 1.140 23.500 1.00 76.50 78 LYS A N 1
ATOM 603 C CA . LYS A 1 78 ? -15.577 0.366 23.715 1.00 76.50 78 LYS A CA 1
ATOM 604 C C . LYS A 1 78 ? -15.507 -0.467 25.002 1.00 76.50 78 LYS A C 1
ATOM 606 O O . LYS A 1 78 ? -16.424 -0.407 25.814 1.00 76.50 78 LYS A O 1
ATOM 611 N N . THR A 1 79 ? -14.401 -1.182 25.220 1.00 75.00 79 THR A N 1
ATOM 612 C CA . THR A 1 79 ? -14.210 -2.017 26.420 1.00 75.00 79 THR A CA 1
ATOM 613 C C . THR A 1 79 ? -14.175 -1.198 27.715 1.00 75.00 79 THR A C 1
ATOM 615 O O . THR A 1 79 ? -14.691 -1.649 28.737 1.00 75.00 79 THR A O 1
ATOM 618 N N . ILE A 1 80 ? -13.585 0.003 27.700 1.00 77.94 80 ILE A N 1
ATOM 619 C CA . ILE A 1 80 ? -13.569 0.896 28.873 1.00 77.94 80 ILE A CA 1
ATOM 620 C C . ILE A 1 80 ? -14.978 1.430 29.164 1.00 77.94 80 ILE A C 1
ATOM 622 O O . ILE A 1 80 ? -15.399 1.433 30.321 1.00 77.94 80 ILE A O 1
ATOM 626 N N . SER A 1 81 ? -15.724 1.821 28.125 1.00 77.50 81 SER A N 1
ATOM 627 C CA . SER A 1 81 ? -17.106 2.292 28.265 1.00 77.50 81 SER A CA 1
ATOM 628 C C . SER A 1 81 ? -18.005 1.236 28.910 1.00 77.50 81 SER A C 1
ATOM 630 O O . SER A 1 81 ? -18.739 1.565 29.836 1.00 77.50 81 SER A O 1
ATOM 632 N N . GLU A 1 82 ? -17.926 -0.026 28.480 1.00 77.81 82 GLU A N 1
ATOM 633 C CA . GLU A 1 82 ? -18.719 -1.116 29.073 1.00 77.81 82 GLU A CA 1
ATOM 634 C C . GLU A 1 82 ? -18.369 -1.369 30.545 1.00 77.81 82 GLU A C 1
ATOM 636 O O . GLU A 1 82 ? -19.263 -1.597 31.355 1.00 77.81 82 GLU A O 1
ATOM 641 N N . LYS A 1 83 ? -17.087 -1.280 30.926 1.00 72.19 83 LYS A N 1
ATOM 642 C CA . LYS A 1 83 ? -16.667 -1.470 32.325 1.00 72.19 83 LYS A CA 1
ATOM 643 C C . LYS A 1 83 ? -17.066 -0.329 33.259 1.00 72.19 83 LYS A C 1
ATOM 645 O O . LYS A 1 83 ? -17.193 -0.568 34.448 1.00 72.19 83 LYS A O 1
ATOM 650 N N . SER A 1 84 ? -17.237 0.887 32.746 1.00 70.12 84 SER A N 1
ATOM 651 C CA . SER A 1 84 ? -17.629 2.059 33.547 1.00 70.12 84 SER A CA 1
ATOM 652 C C . SER A 1 84 ? -19.125 2.127 33.892 1.00 70.12 84 SER A C 1
ATOM 654 O O . SER A 1 84 ? -19.549 3.044 34.589 1.00 70.12 84 SER A O 1
ATOM 656 N N . GLN A 1 85 ? -19.933 1.202 33.364 1.00 57.94 85 GLN A N 1
ATOM 657 C CA . GLN A 1 85 ? -21.383 1.119 33.590 1.00 57.94 85 GLN A CA 1
ATOM 658 C C . GLN A 1 85 ? -21.771 0.003 34.588 1.00 57.94 85 GLN A C 1
ATOM 660 O O . GLN A 1 85 ? -22.961 -0.227 34.797 1.00 57.94 85 GLN A O 1
ATOM 665 N N . LEU A 1 86 ? -20.782 -0.682 35.180 1.00 49.09 86 LEU A N 1
ATOM 666 C CA . LEU A 1 86 ? -20.915 -1.651 36.279 1.00 49.09 86 LEU A CA 1
ATOM 667 C C . LEU A 1 86 ? -20.400 -1.032 37.581 1.00 49.09 86 LEU A C 1
ATOM 669 O O . LEU A 1 86 ? -20.998 -1.337 38.635 1.00 49.09 86 LEU A O 1
#

Foldseek 3Di:
DDPCVVVPCQDPVQVVVLVVVLVVQLVVLVVQLVCQCVVPPPPVSPVVSVVSNVVSNVVSVVVSVVSVVVVVVVNVVVVVVVVVVD

Solvent-accessible surface area (backbone atoms only — not comparable to full-atom values): 4811 Å² total; per-residue (Å²): 136,80,86,68,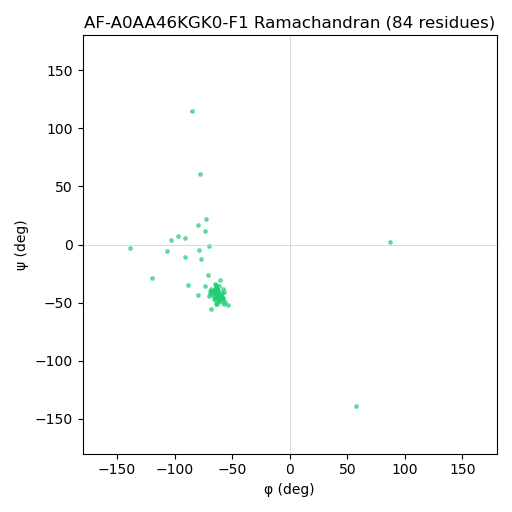68,84,69,68,61,79,84,68,47,64,70,56,51,51,54,52,50,48,54,53,50,49,50,49,30,51,54,48,15,51,52,37,36,68,65,72,55,55,74,59,17,40,53,50,12,53,49,42,34,54,54,39,51,50,48,53,50,53,53,52,50,53,53,51,51,53,55,50,49,55,51,53,54,53,55,51,56,62,62,74,77,112

pLDDT: mean 79.85, std 14.93, range [34.53, 95.0]

Mean predicted aligned error: 9.29 Å

Radius of gyration: 19.43 Å; Cα contacts (8 Å, |Δi|>4): 43; chains: 1; bounding box: 49×19×59 Å

Secondary structure (DSSP, 8-state):
--TTSTT--SSSHHHHHHHHHHHHHHHHHHHHHHHHHTSS-HHHHHHHHHHHHHHHHHHHHHHHHHHHHHHHHHHHHHHHHHHTT-